Protein AF-A0A1R4GVZ3-F1 (afdb_monomer_lite)

Radius of gyration: 11.33 Å; chains: 1; bounding box: 26×17×37 Å

Foldseek 3Di:
DPQDQAPQVVVVCVPDDPVVCVQAVVQSVVLSVVVAFPKEWEDDPVGIHIHTDNVGGRNDYHYHYDD

Organism: NCBI:txid71253

pLDDT: mean 87.07, std 9.79, range [43.78, 94.69]

Structure (mmCIF, N/CA/C/O backbone):
data_AF-A0A1R4GVZ3-F1
#
_entry.id   AF-A0A1R4GVZ3-F1
#
loop_
_atom_site.group_PDB
_atom_site.id
_atom_site.type_symbol
_atom_site.label_atom_id
_atom_site.label_alt_id
_atom_site.label_comp_id
_atom_site.label_asym_id
_atom_site.label_entity_id
_atom_site.label_seq_id
_atom_site.pdbx_PDB_ins_code
_atom_site.Cartn_x
_atom_site.Cartn_y
_atom_site.Cartn_z
_atom_site.occupancy
_atom_site.B_iso_or_equiv
_atom_site.auth_seq_id
_atom_site.auth_comp_id
_atom_site.auth_asym_id
_atom_site.auth_atom_id
_atom_site.pdbx_PDB_model_num
ATOM 1 N N . MET A 1 1 ? 7.681 4.011 17.939 1.00 43.78 1 MET A N 1
ATOM 2 C CA . MET A 1 1 ? 7.106 2.669 17.746 1.00 43.78 1 MET A CA 1
ATOM 3 C C . MET A 1 1 ? 7.237 2.375 16.269 1.00 43.78 1 MET A C 1
ATOM 5 O O . MET A 1 1 ? 6.589 3.048 15.481 1.00 43.78 1 MET A O 1
ATOM 9 N N . GLU A 1 2 ? 8.158 1.498 15.883 1.00 51.16 2 GLU A N 1
ATOM 10 C CA . GLU A 1 2 ? 8.156 0.948 14.526 1.00 51.16 2 GLU A CA 1
ATOM 11 C C . GLU A 1 2 ? 6.880 0.114 14.439 1.00 51.16 2 GLU A C 1
ATOM 13 O O . GLU A 1 2 ? 6.765 -0.863 15.172 1.00 51.16 2 GLU A O 1
ATOM 18 N N . ASN A 1 3 ? 5.876 0.556 13.678 1.00 60.09 3 ASN A N 1
ATOM 19 C CA . ASN A 1 3 ? 4.662 -0.231 13.482 1.00 60.09 3 ASN A CA 1
ATOM 20 C C . ASN A 1 3 ? 4.970 -1.204 12.336 1.00 60.09 3 ASN A C 1
ATOM 22 O O . ASN A 1 3 ? 5.022 -0.764 11.182 1.00 60.09 3 ASN A O 1
ATOM 26 N N . PRO A 1 4 ? 5.298 -2.481 12.621 1.00 72.06 4 PRO A N 1
ATOM 27 C CA . PRO A 1 4 ? 5.664 -3.413 11.569 1.00 72.06 4 PRO A CA 1
ATOM 28 C C . PRO A 1 4 ? 4.468 -3.573 10.633 1.00 72.06 4 PRO A C 1
ATOM 30 O O . PRO A 1 4 ? 3.337 -3.759 11.084 1.00 72.06 4 PRO A O 1
ATOM 33 N N . LEU A 1 5 ? 4.715 -3.484 9.325 1.00 82.06 5 LEU A N 1
ATOM 34 C CA . LEU A 1 5 ? 3.670 -3.697 8.330 1.00 82.06 5 LEU A CA 1
ATOM 35 C C . LEU A 1 5 ? 3.017 -5.077 8.555 1.00 82.06 5 LEU A C 1
ATOM 37 O O . LEU A 1 5 ? 3.731 -6.043 8.847 1.00 82.06 5 LEU A O 1
ATOM 41 N N . PRO A 1 6 ? 1.688 -5.214 8.403 1.00 85.19 6 PRO A N 1
ATOM 42 C CA . PRO A 1 6 ? 1.000 -6.494 8.421 1.00 85.19 6 PRO A CA 1
ATOM 43 C C . PRO A 1 6 ? 1.685 -7.522 7.523 1.00 85.19 6 PRO A C 1
ATOM 45 O O . PRO A 1 6 ? 2.268 -7.183 6.491 1.00 85.19 6 PRO A O 1
ATOM 48 N N . ARG A 1 7 ? 1.583 -8.805 7.883 1.00 85.88 7 ARG A N 1
ATOM 49 C CA . ARG A 1 7 ? 2.197 -9.891 7.103 1.00 85.88 7 ARG A CA 1
ATOM 50 C C . ARG A 1 7 ? 1.755 -9.871 5.636 1.00 85.88 7 ARG A C 1
ATOM 52 O O . ARG A 1 7 ? 2.582 -10.095 4.763 1.00 85.88 7 ARG A O 1
ATOM 59 N N . ALA A 1 8 ? 0.488 -9.547 5.379 1.00 86.38 8 ALA A N 1
ATOM 60 C CA . ALA A 1 8 ? -0.047 -9.401 4.028 1.00 86.38 8 ALA A CA 1
ATOM 61 C C . ALA A 1 8 ? 0.704 -8.335 3.214 1.00 86.38 8 ALA A C 1
ATOM 63 O O . ALA A 1 8 ? 1.068 -8.580 2.070 1.00 86.38 8 ALA A O 1
ATOM 64 N N . TYR A 1 9 ? 1.008 -7.187 3.822 1.00 88.94 9 TYR A N 1
ATOM 65 C CA . TYR A 1 9 ? 1.744 -6.101 3.172 1.00 88.94 9 TYR A CA 1
ATOM 66 C C . TYR A 1 9 ? 3.195 -6.497 2.918 1.00 88.94 9 TYR A C 1
ATOM 68 O O . TYR A 1 9 ? 3.707 -6.280 1.829 1.00 88.94 9 TYR A O 1
ATOM 76 N N . GLN A 1 10 ? 3.851 -7.137 3.887 1.00 87.38 10 GLN A N 1
ATOM 77 C CA . GLN A 1 10 ? 5.221 -7.626 3.706 1.00 87.38 10 GLN A CA 1
ATOM 78 C C . GLN A 1 10 ? 5.316 -8.642 2.562 1.00 87.38 10 GLN A C 1
ATOM 80 O O . GLN A 1 10 ? 6.199 -8.515 1.722 1.00 87.38 10 GLN A O 1
ATOM 85 N N . SER A 1 11 ? 4.383 -9.596 2.496 1.00 88.94 11 SER A N 1
ATOM 86 C CA . SER A 1 11 ? 4.313 -10.564 1.397 1.00 88.94 11 SER A CA 1
ATOM 87 C C . SER A 1 11 ? 3.986 -9.910 0.055 1.00 88.94 11 SER A C 1
ATOM 89 O O . SER A 1 11 ? 4.510 -10.344 -0.959 1.00 88.94 11 SER A O 1
ATOM 91 N N . TYR A 1 12 ? 3.169 -8.856 0.037 1.00 87.75 12 TYR A N 1
ATOM 92 C CA . TYR A 1 12 ? 2.875 -8.104 -1.184 1.00 87.75 12 TYR A CA 1
ATOM 93 C C . TYR A 1 12 ? 4.088 -7.316 -1.705 1.00 87.75 12 TYR A C 1
ATOM 95 O O . TYR A 1 12 ? 4.293 -7.188 -2.907 1.00 87.75 12 TYR A O 1
ATOM 103 N N . LEU A 1 13 ? 4.917 -6.797 -0.798 1.00 87.19 13 LEU A N 1
ATOM 104 C CA . LEU A 1 13 ? 6.155 -6.095 -1.143 1.00 87.19 13 LEU A CA 1
ATOM 105 C C . LEU A 1 13 ? 7.303 -7.059 -1.502 1.00 87.19 13 LEU A C 1
ATOM 107 O O . LEU A 1 13 ? 8.332 -6.623 -2.024 1.00 87.19 13 LEU A O 1
ATOM 111 N N . GLU A 1 14 ? 7.167 -8.354 -1.215 1.00 89.06 14 GLU A N 1
ATOM 112 C CA . GLU A 1 14 ? 8.193 -9.353 -1.502 1.00 89.06 14 GLU A CA 1
ATOM 113 C C . GLU A 1 14 ? 8.345 -9.538 -3.020 1.00 89.06 14 GLU A C 1
ATOM 115 O O . GLU A 1 14 ? 7.438 -9.994 -3.708 1.00 89.06 14 GLU A O 1
ATOM 120 N N . GLY A 1 15 ? 9.508 -9.160 -3.557 1.00 85.75 15 GLY A N 1
ATOM 121 C CA . GLY A 1 15 ? 9.793 -9.247 -4.993 1.00 85.75 15 GLY A CA 1
ATOM 122 C C . GLY A 1 15 ? 9.317 -8.051 -5.827 1.00 85.75 15 GLY A C 1
ATOM 123 O O . GLY A 1 15 ? 9.541 -8.048 -7.036 1.00 85.75 15 GLY A O 1
ATOM 124 N N . ALA A 1 16 ? 8.720 -7.027 -5.210 1.00 87.31 16 ALA A N 1
ATOM 125 C CA . ALA A 1 16 ? 8.340 -5.802 -5.908 1.00 87.31 16 ALA A CA 1
ATOM 126 C C . ALA A 1 16 ? 9.551 -4.896 -6.205 1.00 87.31 16 ALA A C 1
ATOM 128 O O . ALA A 1 16 ? 10.552 -4.887 -5.481 1.00 87.31 16 ALA A O 1
ATOM 129 N N . GLU A 1 17 ? 9.457 -4.103 -7.276 1.00 88.38 17 GLU A N 1
ATOM 130 C CA . GLU A 1 17 ? 10.547 -3.222 -7.702 1.00 88.38 17 GLU A CA 1
ATOM 131 C C . GLU A 1 17 ? 10.794 -2.060 -6.722 1.00 88.38 17 GLU A C 1
ATOM 133 O O . GLU A 1 17 ? 9.848 -1.533 -6.133 1.00 88.38 17 GLU A O 1
ATOM 138 N N . PRO A 1 18 ? 12.039 -1.563 -6.590 1.00 87.06 18 PRO A N 1
ATOM 139 C CA . PRO A 1 18 ? 12.372 -0.498 -5.641 1.00 87.06 18 PRO A CA 1
ATOM 140 C C . PRO A 1 18 ? 11.523 0.771 -5.804 1.00 87.06 18 PRO A C 1
ATOM 142 O O . PRO A 1 18 ? 11.089 1.347 -4.811 1.00 87.06 18 PRO A O 1
ATOM 145 N N . ALA A 1 19 ? 11.247 1.184 -7.046 1.00 86.75 19 ALA A N 1
ATOM 146 C CA . ALA A 1 19 ? 10.429 2.365 -7.338 1.00 86.75 19 ALA A CA 1
ATOM 147 C C . ALA A 1 19 ? 8.963 2.187 -6.904 1.00 86.75 19 ALA A C 1
ATOM 149 O O . ALA A 1 19 ? 8.316 3.122 -6.428 1.00 86.75 19 ALA A O 1
ATOM 150 N N . PHE A 1 20 ? 8.449 0.963 -7.029 1.00 89.75 20 PHE A N 1
ATOM 151 C CA . PHE A 1 20 ? 7.126 0.600 -6.545 1.00 89.75 20 PHE A CA 1
ATOM 152 C C . PHE A 1 20 ? 7.088 0.622 -5.015 1.00 89.75 20 PHE A C 1
ATOM 154 O O . PHE A 1 20 ? 6.210 1.248 -4.424 1.00 89.75 20 PHE A O 1
ATOM 161 N N . LEU A 1 21 ? 8.078 0.001 -4.367 1.00 90.69 21 LEU A N 1
ATOM 162 C CA . LEU A 1 21 ? 8.197 -0.016 -2.910 1.00 90.69 21 LEU A CA 1
ATOM 163 C C . LEU A 1 21 ? 8.225 1.399 -2.324 1.00 90.69 21 LEU A C 1
ATOM 165 O O . LEU A 1 21 ? 7.537 1.647 -1.339 1.00 90.69 21 LEU A O 1
ATOM 169 N N . ASP A 1 22 ? 8.975 2.318 -2.935 1.00 90.12 22 ASP A N 1
ATOM 170 C CA . ASP A 1 22 ? 9.072 3.716 -2.493 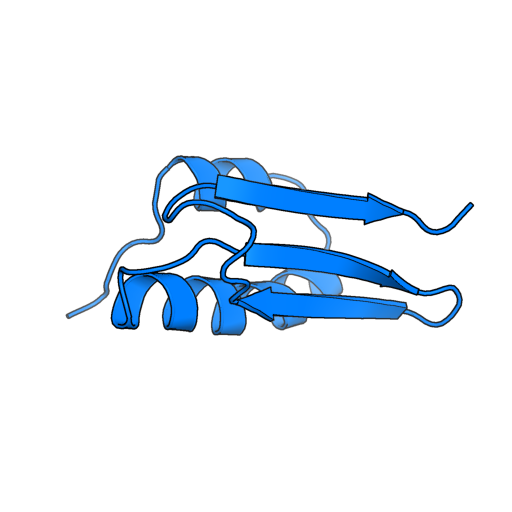1.00 90.12 22 ASP A CA 1
ATOM 171 C C . ASP A 1 22 ? 7.717 4.444 -2.556 1.00 90.12 22 ASP A C 1
ATOM 173 O O . ASP A 1 22 ? 7.391 5.248 -1.686 1.00 90.12 22 ASP A O 1
ATOM 177 N N . 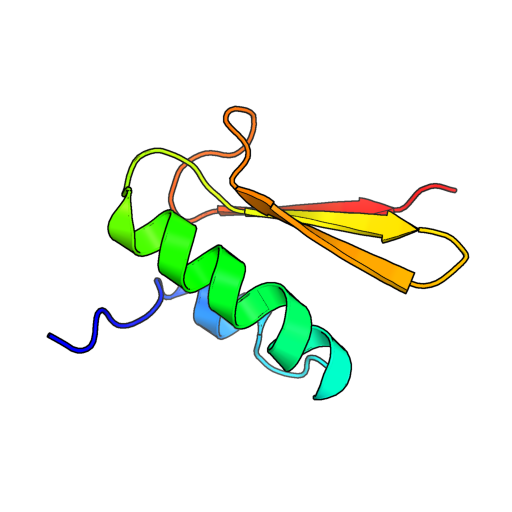THR A 1 23 ? 6.875 4.076 -3.527 1.00 89.81 23 THR A N 1
ATOM 178 C CA . THR A 1 23 ? 5.525 4.634 -3.703 1.00 89.81 23 THR A CA 1
ATOM 179 C C . THR A 1 23 ? 4.514 4.030 -2.723 1.00 89.81 23 THR A C 1
ATOM 181 O O . THR A 1 23 ? 3.693 4.743 -2.149 1.00 89.81 23 THR A O 1
ATOM 184 N N . VAL A 1 24 ? 4.541 2.708 -2.526 1.00 91.06 24 VAL A N 1
ATOM 185 C CA . VAL A 1 24 ? 3.491 1.986 -1.782 1.00 91.06 24 VAL A CA 1
ATOM 186 C C . VAL A 1 24 ? 3.771 1.915 -0.280 1.00 91.06 24 VAL A C 1
ATOM 188 O O . VAL A 1 24 ? 2.842 1.954 0.528 1.00 91.06 24 VAL A O 1
ATOM 191 N N . ARG A 1 25 ? 5.044 1.861 0.126 1.00 90.81 25 ARG A N 1
ATOM 192 C CA . ARG A 1 25 ? 5.449 1.791 1.537 1.00 90.81 25 ARG A CA 1
ATOM 193 C C . ARG A 1 25 ? 4.871 2.917 2.412 1.00 90.81 25 ARG A C 1
ATOM 195 O O . ARG A 1 25 ? 4.331 2.566 3.462 1.00 90.81 25 ARG A O 1
ATOM 202 N N . PRO A 1 26 ? 4.937 4.215 2.046 1.00 91.69 26 PRO A N 1
ATOM 203 C CA . PRO A 1 26 ? 4.363 5.271 2.885 1.00 91.69 26 PRO A CA 1
ATOM 204 C C . PRO A 1 26 ? 2.844 5.121 3.049 1.00 91.69 26 PRO A C 1
ATOM 206 O O . PRO A 1 26 ? 2.326 5.301 4.146 1.00 91.69 26 PRO A O 1
ATOM 209 N N . VAL A 1 27 ? 2.139 4.690 2.000 1.00 93.00 27 VAL A N 1
ATOM 210 C CA . VAL A 1 27 ? 0.684 4.463 2.027 1.00 93.00 27 VAL A CA 1
ATOM 211 C C . VAL A 1 27 ? 0.315 3.281 2.922 1.00 93.00 27 VAL A C 1
ATOM 213 O O . VAL A 1 27 ? -0.644 3.336 3.686 1.00 93.00 27 VAL A O 1
ATOM 216 N N . MET A 1 28 ? 1.095 2.202 2.874 1.00 91.94 28 MET A N 1
ATOM 217 C CA . MET A 1 28 ? 0.915 1.071 3.782 1.00 91.94 28 MET A CA 1
ATOM 218 C C . MET A 1 28 ? 1.163 1.460 5.241 1.00 91.94 28 MET A C 1
ATOM 220 O O . MET A 1 28 ? 0.445 0.994 6.120 1.00 91.94 28 MET A O 1
ATOM 224 N N . GLN A 1 29 ? 2.154 2.313 5.510 1.00 91.25 29 GLN A N 1
ATOM 225 C CA . GLN A 1 29 ? 2.396 2.830 6.858 1.00 91.25 29 GLN A CA 1
ATOM 226 C C . GLN A 1 29 ? 1.242 3.708 7.345 1.00 91.25 29 GLN A C 1
ATOM 228 O O . GLN A 1 29 ? 0.846 3.577 8.500 1.00 91.25 29 GLN A O 1
ATOM 233 N N . GLU A 1 30 ? 0.680 4.545 6.473 1.00 91.25 30 GLU A N 1
ATOM 234 C CA . GLU A 1 30 ? -0.512 5.346 6.764 1.00 91.25 30 GLU A CA 1
ATOM 235 C C . GLU A 1 30 ? -1.720 4.453 7.078 1.00 91.25 30 GLU A C 1
ATOM 237 O O . GLU A 1 30 ? -2.315 4.588 8.142 1.00 91.25 30 GLU A O 1
ATOM 242 N N . SER A 1 31 ? -2.004 3.454 6.235 1.00 91.38 31 SER A N 1
ATOM 243 C CA . SER A 1 31 ? -3.055 2.450 6.477 1.00 91.38 31 SER A CA 1
ATOM 244 C C . SER A 1 31 ? -2.909 1.775 7.846 1.00 91.38 31 SER A C 1
ATOM 246 O O . SER A 1 31 ? -3.898 1.551 8.537 1.00 91.38 31 SER A O 1
ATOM 248 N N . VAL A 1 32 ? -1.678 1.474 8.267 1.00 90.69 32 VAL A N 1
ATOM 249 C CA . VAL A 1 32 ? -1.371 0.858 9.570 1.00 90.69 32 VAL A CA 1
ATOM 250 C C . VAL A 1 32 ? -1.477 1.839 10.733 1.00 90.69 32 VAL A C 1
ATOM 252 O O . VAL A 1 32 ? -1.813 1.422 11.840 1.00 90.69 32 VAL A O 1
ATOM 255 N N . ALA A 1 33 ? -1.173 3.115 10.510 1.00 89.94 33 ALA A N 1
ATOM 256 C CA . ALA A 1 33 ? -1.339 4.158 11.513 1.00 89.94 33 ALA A CA 1
ATOM 257 C C . ALA A 1 33 ? -2.823 4.430 11.793 1.00 89.94 33 ALA A C 1
ATOM 259 O O . ALA A 1 33 ? -3.200 4.530 12.959 1.00 89.94 33 ALA A O 1
ATOM 260 N N . GLU A 1 34 ? -3.646 4.476 10.743 1.00 88.75 34 GLU A N 1
ATOM 261 C CA . GLU A 1 34 ? -5.099 4.642 10.852 1.00 88.75 34 GLU A CA 1
ATOM 262 C C . GLU A 1 34 ? -5.772 3.359 11.365 1.00 88.75 34 GLU A C 1
ATOM 264 O O . GLU A 1 34 ? -6.682 3.409 12.187 1.00 88.75 34 GLU A O 1
ATOM 269 N N . GLY A 1 35 ? -5.323 2.190 10.895 1.00 88.19 35 GLY A N 1
ATOM 270 C CA . GLY A 1 35 ? -5.847 0.882 11.303 1.00 88.19 35 GLY A CA 1
ATOM 271 C C . GLY A 1 35 ? -7.281 0.595 10.841 1.00 88.19 35 GLY A C 1
ATOM 272 O O . GLY A 1 35 ? -7.881 -0.374 11.302 1.00 88.19 35 GLY A O 1
ATOM 273 N N . GLU A 1 36 ? -7.835 1.428 9.958 1.00 89.62 36 GLU A N 1
ATOM 274 C CA . GLU A 1 36 ? -9.254 1.392 9.581 1.00 89.62 36 GLU A CA 1
ATOM 275 C C . GLU A 1 36 ? -9.475 0.772 8.191 1.00 89.62 36 GLU A C 1
ATOM 277 O O . GLU A 1 36 ? -10.369 -0.056 8.007 1.00 89.62 36 GLU A O 1
ATOM 282 N N . TYR A 1 37 ? -8.599 1.081 7.229 1.00 94.31 37 TYR A N 1
ATOM 283 C CA . TYR A 1 37 ? -8.737 0.660 5.832 1.00 94.31 37 TYR A CA 1
ATOM 284 C C . TYR A 1 37 ? -7.436 0.116 5.244 1.00 94.31 37 TYR A C 1
ATOM 286 O O . TYR A 1 37 ? -6.339 0.410 5.722 1.00 94.31 37 TYR A O 1
ATOM 294 N N . GLY A 1 38 ? -7.564 -0.696 4.198 1.00 93.81 38 GLY A N 1
ATOM 295 C CA . GLY A 1 38 ? -6.459 -1.306 3.466 1.00 93.81 38 GLY A CA 1
ATOM 296 C C . GLY A 1 38 ? -5.878 -0.409 2.377 1.00 93.81 38 GLY A C 1
ATOM 297 O O . GLY A 1 38 ? -6.210 0.774 2.263 1.00 93.81 38 GLY A O 1
ATOM 298 N N . VAL A 1 39 ? -5.011 -0.987 1.546 1.00 94.38 39 VAL A N 1
ATOM 299 C CA . VAL A 1 39 ? -4.318 -0.261 0.471 1.00 94.38 39 VAL A CA 1
ATOM 300 C C . VAL A 1 39 ? -4.860 -0.661 -0.896 1.00 94.38 39 VAL A C 1
ATOM 302 O O . VAL A 1 39 ? -4.931 -1.837 -1.244 1.00 94.38 39 VAL A O 1
ATOM 305 N N . LEU A 1 40 ? -5.205 0.334 -1.708 1.00 94.69 40 LEU A N 1
ATOM 306 C CA . LEU A 1 40 ? -5.554 0.168 -3.112 1.00 94.69 40 LEU A CA 1
ATOM 307 C C . LEU A 1 40 ? -4.391 0.652 -3.980 1.00 94.69 40 LEU A C 1
ATOM 309 O O . LEU A 1 40 ? -4.005 1.820 -3.925 1.00 94.69 40 LEU A O 1
ATOM 313 N N . VAL A 1 41 ? -3.867 -0.241 -4.809 1.00 93.31 41 VAL A N 1
ATOM 314 C CA . VAL A 1 41 ? -2.822 0.034 -5.793 1.00 93.31 41 VAL A CA 1
ATOM 315 C C . VAL A 1 41 ? -3.469 0.107 -7.170 1.00 93.31 41 VAL A C 1
ATOM 317 O O . VAL A 1 41 ? -4.131 -0.827 -7.610 1.00 93.31 41 VAL A O 1
ATOM 320 N N . ARG A 1 42 ? -3.301 1.230 -7.861 1.00 92.88 42 ARG A N 1
ATOM 321 C CA . ARG A 1 42 ? -3.808 1.475 -9.211 1.00 92.88 42 ARG A CA 1
ATOM 322 C C . ARG A 1 42 ? -2.638 1.575 -10.173 1.00 92.88 42 ARG A C 1
ATOM 324 O O . ARG A 1 42 ? -1.776 2.441 -10.017 1.00 92.88 42 ARG A O 1
ATOM 331 N N . PHE A 1 43 ? -2.638 0.721 -11.184 1.00 89.44 43 PHE A N 1
ATOM 332 C CA . PHE A 1 43 ? -1.700 0.804 -12.293 1.00 89.44 43 PHE A CA 1
ATOM 333 C C . PHE A 1 43 ? -2.302 1.718 -13.357 1.00 89.44 43 PHE A C 1
ATOM 335 O O . PHE A 1 43 ? -3.304 1.394 -13.993 1.00 89.44 43 PHE A O 1
ATOM 342 N N . LEU A 1 44 ? -1.711 2.898 -13.496 1.00 85.62 44 LEU A N 1
ATOM 343 C CA . LEU A 1 44 ? -2.040 3.882 -14.515 1.00 85.62 44 LEU 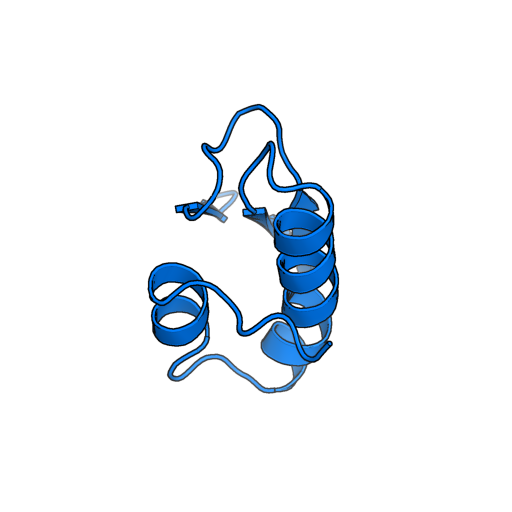A CA 1
ATOM 344 C C . LEU A 1 44 ? -1.063 3.692 -15.683 1.00 85.62 44 LEU A C 1
ATOM 346 O O . LEU A 1 44 ? 0.096 3.342 -15.477 1.00 85.62 44 LEU A O 1
ATOM 350 N N . GLY A 1 45 ? -1.480 3.977 -16.918 1.00 81.31 45 GLY A N 1
ATOM 351 C CA . GLY A 1 45 ? -0.601 3.822 -18.092 1.00 81.31 45 GLY A CA 1
ATOM 352 C C . GLY A 1 45 ? 0.722 4.606 -18.011 1.00 81.31 45 GLY A C 1
ATOM 353 O O . GLY A 1 45 ? 1.667 4.297 -18.728 1.00 81.31 45 GLY A O 1
ATOM 354 N N . THR A 1 46 ? 0.808 5.603 -17.124 1.00 82.38 46 THR A N 1
ATOM 355 C CA . THR A 1 46 ? 2.004 6.423 -16.880 1.00 82.38 46 THR A CA 1
ATOM 356 C C . THR A 1 46 ? 2.694 6.151 -15.538 1.00 82.38 46 THR A C 1
ATOM 358 O O . THR A 1 46 ? 3.645 6.858 -15.213 1.00 82.38 46 THR A O 1
ATOM 361 N N . GLY A 1 47 ? 2.234 5.191 -14.728 1.00 85.06 47 GLY A N 1
ATOM 362 C CA . GLY A 1 47 ? 2.847 4.897 -13.430 1.00 85.06 47 GLY A CA 1
ATOM 363 C C . GLY A 1 47 ? 1.946 4.145 -12.453 1.00 85.06 47 GLY A C 1
ATOM 364 O O . GLY A 1 47 ? 0.903 3.612 -12.811 1.00 85.06 47 GLY A O 1
ATOM 365 N N . VAL A 1 48 ? 2.343 4.117 -11.185 1.00 90.00 48 VAL A N 1
ATOM 366 C CA . VAL A 1 48 ? 1.592 3.454 -10.113 1.00 90.00 48 VAL A CA 1
ATOM 367 C C . VAL A 1 48 ? 1.115 4.489 -9.110 1.00 90.00 48 VAL A C 1
ATOM 369 O O . VAL A 1 48 ? 1.859 5.389 -8.731 1.00 90.00 48 VAL A O 1
ATOM 372 N N . GLN A 1 49 ? -0.128 4.345 -8.664 1.00 91.62 49 GLN A N 1
ATOM 373 C CA . GLN A 1 49 ? -0.701 5.137 -7.589 1.00 91.62 49 GLN A CA 1
ATOM 374 C C . GLN A 1 49 ? -1.162 4.209 -6.467 1.00 91.62 49 GLN A C 1
ATOM 376 O O . GLN A 1 49 ? -2.002 3.344 -6.693 1.00 91.62 49 GLN A O 1
ATOM 381 N N . ALA A 1 50 ? -0.656 4.409 -5.255 1.00 93.00 50 ALA A N 1
ATOM 382 C CA . ALA A 1 50 ? -1.177 3.757 -4.058 1.00 93.00 50 ALA A CA 1
ATOM 383 C C . ALA A 1 50 ? -1.960 4.764 -3.213 1.00 93.00 50 ALA A C 1
ATOM 385 O O . ALA A 1 50 ? -1.582 5.931 -3.123 1.00 93.00 50 ALA A O 1
ATOM 386 N N . LEU A 1 51 ? -3.058 4.314 -2.611 1.00 94.19 51 LEU A N 1
ATOM 387 C CA . LEU A 1 51 ? -3.849 5.091 -1.661 1.00 94.19 51 LEU A CA 1
ATOM 388 C C . LEU A 1 51 ? -4.514 4.176 -0.631 1.00 94.19 51 LEU A C 1
ATOM 390 O O . LEU A 1 51 ? -4.842 3.027 -0.936 1.00 94.19 51 LEU A O 1
ATOM 394 N N . VAL A 1 52 ? -4.7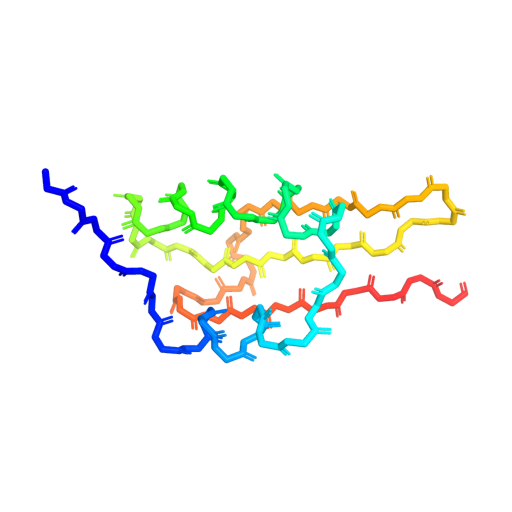53 4.694 0.570 1.00 93.81 52 VAL A N 1
ATOM 395 C CA . VAL A 1 52 ? -5.641 4.047 1.540 1.00 93.81 52 VAL A CA 1
ATOM 396 C C . VAL A 1 52 ? -7.073 4.161 1.017 1.00 93.81 52 VAL A C 1
ATOM 398 O O . VAL A 1 52 ? -7.490 5.228 0.564 1.00 93.81 52 VAL A O 1
ATOM 401 N N . SER A 1 53 ? -7.823 3.058 0.996 1.00 93.69 53 SER A N 1
ATOM 402 C CA . SER A 1 53 ? -9.174 3.047 0.427 1.00 93.69 53 SER A CA 1
ATOM 403 C C . SER A 1 53 ? -10.161 2.329 1.325 1.00 93.69 53 SER A C 1
ATOM 405 O O . SER A 1 53 ? -9.976 1.157 1.625 1.00 93.69 53 SER A O 1
ATOM 407 N N . GLU A 1 54 ? -11.280 2.994 1.617 1.00 93.44 54 GLU A N 1
ATOM 408 C CA . GLU A 1 54 ? -12.405 2.428 2.376 1.00 93.44 54 GLU A CA 1
ATOM 409 C C . GLU A 1 54 ? -13.035 1.180 1.743 1.00 93.44 54 GLU A C 1
ATOM 411 O O . GLU A 1 54 ? -13.710 0.394 2.400 1.00 93.44 54 GLU A O 1
ATOM 416 N N . THR A 1 55 ? -12.787 0.977 0.449 1.00 92.75 55 THR A N 1
ATOM 417 C CA . THR A 1 55 ? -13.270 -0.190 -0.297 1.00 92.75 55 THR A CA 1
ATOM 418 C C . THR A 1 55 ? -12.422 -1.442 -0.072 1.00 92.75 55 THR A C 1
ATOM 420 O O . THR A 1 55 ? -12.795 -2.522 -0.534 1.00 92.75 55 THR A O 1
ATOM 423 N N . VAL A 1 56 ? -11.277 -1.301 0.605 1.00 93.50 56 VAL A N 1
ATOM 424 C CA . VAL A 1 56 ? -10.342 -2.381 0.917 1.00 93.50 56 VAL A CA 1
ATOM 425 C C . VAL A 1 56 ? -10.290 -2.539 2.440 1.00 93.50 56 VAL A C 1
ATOM 427 O O . VAL A 1 56 ? -10.009 -1.564 3.138 1.00 93.50 56 VAL A O 1
ATOM 430 N N . PRO A 1 57 ? -10.549 -3.737 2.986 1.00 92.25 57 PRO A N 1
ATOM 431 C CA . PRO A 1 57 ? -10.432 -3.979 4.420 1.00 92.25 57 PRO A CA 1
ATOM 432 C C . PRO A 1 57 ? -9.005 -3.755 4.931 1.00 92.25 57 PRO A C 1
ATOM 434 O O . PRO A 1 57 ? -8.029 -4.019 4.225 1.00 92.25 57 PRO A O 1
ATOM 437 N N . PHE A 1 58 ? -8.872 -3.285 6.175 1.00 91.38 58 PHE A N 1
ATOM 438 C CA . PHE A 1 58 ? -7.564 -3.135 6.810 1.00 91.38 58 PHE A CA 1
ATOM 439 C C . PHE A 1 58 ? -6.768 -4.448 6.787 1.00 91.38 58 PHE A C 1
ATOM 441 O O . PHE A 1 58 ? -7.274 -5.509 7.157 1.00 91.38 58 PHE A O 1
ATOM 448 N N . GLY A 1 59 ? -5.500 -4.362 6.376 1.00 88.69 59 GLY A N 1
ATOM 449 C CA . GLY A 1 59 ? -4.618 -5.519 6.240 1.00 88.69 59 GLY A CA 1
ATOM 450 C C . GLY A 1 59 ? -4.715 -6.230 4.890 1.00 88.69 59 GLY A C 1
ATOM 451 O O . GLY A 1 59 ? -4.016 -7.224 4.700 1.00 88.69 59 GLY A O 1
ATOM 452 N N . GLU A 1 60 ? -5.508 -5.721 3.944 1.00 91.81 60 GLU A N 1
A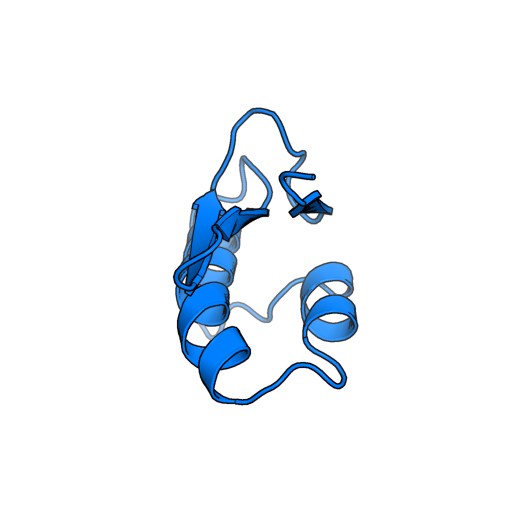TOM 453 C CA . GLU A 1 60 ? -5.552 -6.206 2.564 1.00 91.81 60 GLU A CA 1
ATOM 454 C C . GLU A 1 60 ? -4.965 -5.195 1.573 1.00 91.81 60 GLU A C 1
ATOM 456 O O . GLU A 1 60 ? -4.992 -3.978 1.783 1.00 91.81 60 GLU A O 1
ATOM 461 N N . VAL A 1 61 ? -4.418 -5.722 0.475 1.00 91.38 61 VAL A N 1
ATOM 462 C CA . VAL A 1 61 ? -3.945 -4.934 -0.665 1.00 91.38 61 VAL A CA 1
ATOM 463 C C . VAL A 1 61 ? -4.737 -5.352 -1.886 1.00 91.38 61 VAL A C 1
ATOM 465 O O . VAL A 1 61 ? -4.838 -6.543 -2.178 1.00 91.38 61 VAL A O 1
ATOM 468 N N . ARG A 1 62 ? -5.297 -4.381 -2.604 1.00 92.81 62 ARG A N 1
ATOM 469 C CA . ARG A 1 62 ? -6.034 -4.636 -3.839 1.00 92.81 62 ARG A CA 1
ATOM 470 C C . ARG A 1 62 ? -5.377 -3.934 -5.008 1.00 92.81 62 ARG A C 1
ATOM 472 O O . ARG A 1 62 ? -5.100 -2.742 -4.938 1.00 92.81 62 ARG A O 1
ATOM 479 N N . GLU A 1 63 ? -5.185 -4.668 -6.091 1.00 92.19 63 GLU A N 1
ATOM 480 C CA . GLU A 1 63 ? -4.603 -4.157 -7.325 1.00 92.19 63 GLU A CA 1
ATOM 481 C C . GLU A 1 63 ? -5.694 -3.894 -8.354 1.00 92.19 63 GLU A C 1
ATOM 483 O O . GLU A 1 63 ? -6.568 -4.728 -8.593 1.00 92.19 63 GLU A O 1
ATOM 488 N N . LEU A 1 64 ? -5.650 -2.714 -8.961 1.00 90.06 64 LEU A N 1
ATOM 489 C CA . LEU A 1 64 ? -6.513 -2.332 -10.061 1.00 90.06 64 LEU A CA 1
ATOM 490 C C . LEU A 1 64 ? -5.640 -2.067 -11.282 1.00 90.06 64 LEU A C 1
ATOM 492 O O . LEU A 1 64 ? -4.953 -1.046 -11.365 1.00 90.06 64 LEU A O 1
ATOM 496 N N . HIS A 1 65 ? -5.688 -3.001 -12.222 1.00 83.12 65 HIS A N 1
ATOM 497 C CA . HIS A 1 65 ? -5.076 -2.856 -13.531 1.00 83.12 65 HIS A CA 1
ATOM 498 C C . HIS A 1 65 ? -6.134 -2.276 -14.462 1.00 83.12 65 HIS A C 1
ATOM 500 O O . HIS A 1 65 ? -7.188 -2.882 -14.646 1.00 83.12 65 HIS A O 1
ATOM 506 N N . HIS A 1 66 ? -5.889 -1.081 -14.993 1.00 66.56 66 HIS A N 1
ATOM 507 C CA . HIS A 1 66 ? -6.709 -0.573 -16.083 1.00 66.56 66 HIS A CA 1
ATOM 508 C C . HIS A 1 66 ? -6.254 -1.275 -17.367 1.00 66.56 66 HIS A C 1
ATOM 510 O O . HIS A 1 66 ? -5.112 -1.088 -17.786 1.00 66.56 66 HIS A O 1
ATOM 516 N N . GLU A 1 67 ? -7.121 -2.121 -17.925 1.00 59.34 67 GLU A N 1
ATOM 517 C CA . GLU A 1 67 ? -6.948 -2.754 -19.243 1.00 59.34 67 GLU A CA 1
ATOM 518 C C . GLU A 1 67 ? -7.059 -1.753 -20.403 1.00 59.34 67 GLU A C 1
ATOM 520 O O . GLU A 1 67 ? -7.712 -0.692 -20.223 1.00 59.34 67 GLU A O 1
#

Secondary structure (DSSP, 8-state):
---PPPHHHHHHHTT--HHHHHHHHHHHHHHHH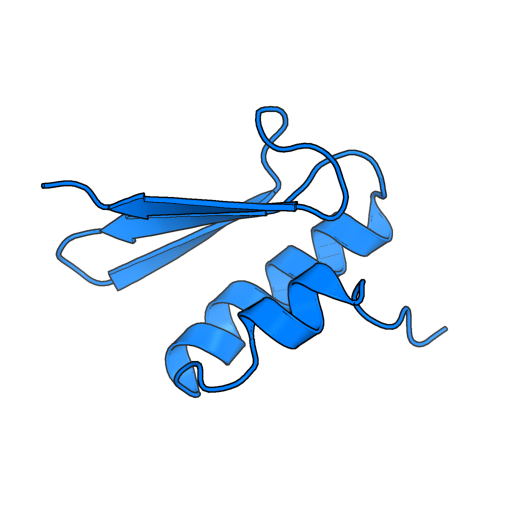H-SEEEEEEEETTEEEEEEEEEEETT-EEEEE--

Sequence (67 aa):
MENPLPRAYQSYLEGAEPAFLDTVRPVMQESVAEGEYGVLVRFLGTGVQALVSETVPFGEVRELHHE